Protein AF-A0A957DM88-F1 (afdb_monomer_lite)

Foldseek 3Di:
DQDPVNVVVVVVVVVVVVVVVVVPDQDFDWDWDWDWDWDWDWDDDDPDTDTDTDTDTDTDGDGDRDDDDDDPDDDDDDDDDDDDDDPDLPPPPDDDPNSVVVVVVVDWDQWDCVPNDTAGGPHPGDDDVVVPSDDDDADDDDAQDFDQAPVRDTDGQDAPGWHQHPVRDTDGDPD

pLDDT: mean 79.28, std 16.17, range [43.62, 94.56]

Radius of gyration: 39.18 Å; chains: 1; bounding box: 87×76×104 Å

Secondary structure (DSSP, 8-state):
---HHHHHHHHHHHHHHHHHHHTT--------EEEEEEEEE--EETTEE--EEEEEEEEE------PPPPPPP-PPP-----SS--S---TTT---HHHHHHHHHHS--SEE-GGGS-EESSSSS---TTTTSS-----PPPTT-EEE-TTS-EEES-TT-EEE-TTS-EEE---

Structure (mmCIF, N/CA/C/O backbone):
data_AF-A0A957DM88-F1
#
_entry.id   AF-A0A957DM88-F1
#
loop_
_atom_site.group_PDB
_atom_site.id
_atom_site.type_symbol
_atom_site.label_atom_id
_atom_site.label_alt_id
_atom_site.label_comp_id
_atom_site.label_asym_id
_atom_site.label_entity_id
_atom_site.label_seq_id
_atom_site.pdbx_PDB_ins_code
_atom_site.Cartn_x
_atom_site.Cartn_y
_atom_site.Cartn_z
_atom_site.occupancy
_atom_site.B_iso_or_equiv
_atom_site.auth_seq_id
_atom_site.auth_comp_id
_atom_site.auth_asym_id
_atom_site.auth_atom_id
_atom_site.pdbx_PDB_model_num
ATOM 1 N N . MET A 1 1 ? -34.556 19.005 71.892 1.00 51.31 1 MET A N 1
ATOM 2 C CA . MET A 1 1 ? -35.475 19.632 70.913 1.00 51.31 1 MET A CA 1
ATOM 3 C C . MET A 1 1 ? -34.792 19.683 69.551 1.00 51.31 1 MET A C 1
ATOM 5 O O . MET A 1 1 ? -34.026 20.601 69.287 1.00 51.31 1 MET A O 1
ATOM 9 N N . 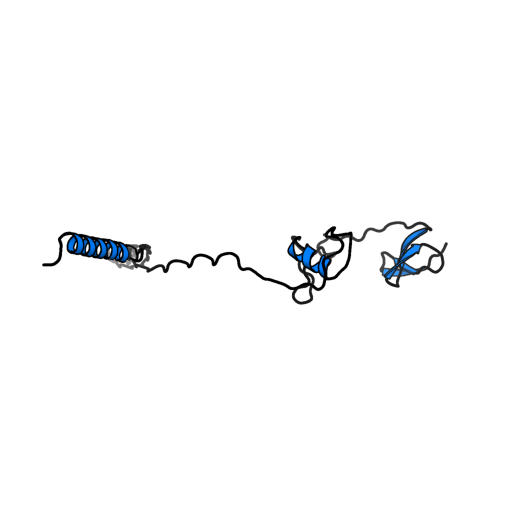PHE A 1 2 ? -34.994 18.671 68.702 1.00 56.91 2 PHE A N 1
ATOM 10 C CA . PHE A 1 2 ? -34.536 18.735 67.310 1.00 56.91 2 PHE A CA 1
ATOM 11 C C . PHE A 1 2 ? -35.398 19.765 66.570 1.00 56.91 2 PHE A C 1
ATOM 13 O O . PHE A 1 2 ? -36.622 19.674 66.599 1.00 56.91 2 PHE A O 1
ATOM 20 N N . SER A 1 3 ? -34.783 20.793 65.976 1.00 76.00 3 SER A N 1
ATOM 21 C CA . SER A 1 3 ? -35.543 21.865 65.320 1.00 76.00 3 SER A CA 1
ATOM 22 C C . SER A 1 3 ? -36.309 21.313 64.111 1.00 76.00 3 SER A C 1
ATOM 24 O O . SER A 1 3 ? -35.809 20.425 63.417 1.00 76.00 3 SER A O 1
ATOM 26 N N . LYS A 1 4 ? -37.505 21.850 63.825 1.00 76.44 4 LYS A N 1
ATOM 27 C CA . LYS A 1 4 ? -38.334 21.455 62.664 1.00 76.44 4 LYS A CA 1
ATOM 28 C C . LYS A 1 4 ? -37.543 21.419 61.345 1.00 76.44 4 LYS A C 1
ATOM 30 O O . LYS A 1 4 ? -37.801 20.567 60.505 1.00 76.44 4 LYS A O 1
ATOM 35 N N . LYS A 1 5 ? -36.531 22.286 61.193 1.00 73.19 5 LYS A N 1
ATOM 36 C CA . LYS A 1 5 ? -35.634 22.316 60.024 1.00 73.19 5 LYS A CA 1
ATOM 37 C C . LYS A 1 5 ? -34.725 21.084 59.925 1.00 73.19 5 LYS A C 1
ATOM 39 O O . LYS A 1 5 ? -34.467 20.617 58.824 1.00 73.19 5 LYS A O 1
ATOM 44 N N . ARG A 1 6 ? -34.264 20.535 61.055 1.00 79.19 6 ARG A N 1
ATOM 45 C CA . ARG A 1 6 ? -33.438 19.315 61.080 1.00 79.19 6 ARG A CA 1
ATOM 46 C C . ARG A 1 6 ? -34.252 18.069 60.733 1.00 79.19 6 ARG A C 1
ATOM 48 O O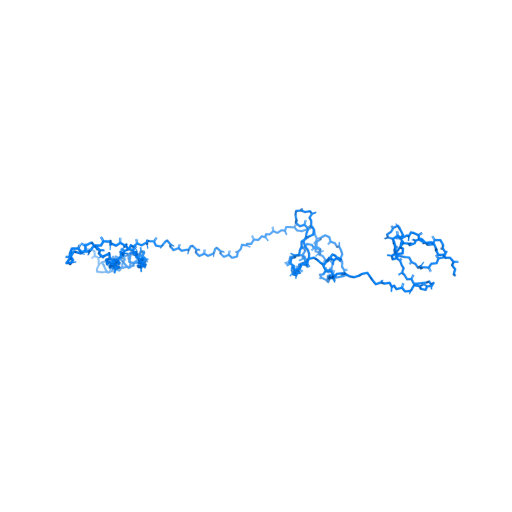 . ARG A 1 6 ? -33.750 17.219 60.015 1.00 79.19 6 ARG A O 1
ATOM 55 N N . TRP A 1 7 ? -35.511 17.994 61.168 1.00 80.00 7 TRP A N 1
ATOM 56 C CA . TRP A 1 7 ? -36.415 16.908 60.765 1.00 80.00 7 TRP A CA 1
ATOM 57 C C . TRP A 1 7 ? -36.793 16.977 59.283 1.00 80.00 7 TRP A C 1
ATOM 59 O O . TRP A 1 7 ? -36.796 15.950 58.615 1.00 80.00 7 TRP A O 1
ATOM 69 N N . ALA A 1 8 ? -37.026 18.181 58.749 1.00 82.00 8 ALA A N 1
ATOM 70 C CA . ALA A 1 8 ? -37.282 18.363 57.320 1.00 82.00 8 ALA A CA 1
ATOM 71 C C . ALA A 1 8 ? -36.089 17.923 56.448 1.00 82.00 8 ALA A C 1
ATOM 73 O O . ALA A 1 8 ? -36.287 17.264 55.434 1.00 82.00 8 ALA A O 1
ATOM 74 N N . LEU A 1 9 ? -34.854 18.226 56.867 1.00 81.06 9 LEU A N 1
ATOM 75 C CA . LEU A 1 9 ? -33.642 17.799 56.155 1.00 81.06 9 LEU A CA 1
ATOM 76 C C . LEU A 1 9 ? -33.421 16.282 56.205 1.00 81.06 9 LEU A C 1
ATOM 78 O O . LEU A 1 9 ? -33.031 15.694 55.201 1.00 81.06 9 LEU A O 1
ATOM 82 N N . VAL A 1 10 ? -33.696 15.640 57.343 1.00 84.75 10 VAL A N 1
ATOM 83 C CA . VAL A 1 10 ? -33.596 14.176 57.459 1.00 84.75 10 VAL A CA 1
ATOM 84 C C . VAL A 1 10 ? -34.658 13.492 56.596 1.00 84.75 10 VAL A C 1
ATOM 86 O O . VAL A 1 10 ? -34.333 12.557 55.874 1.00 84.75 10 VAL A O 1
ATOM 89 N N . ALA A 1 11 ? -35.898 13.987 56.596 1.00 85.88 11 ALA A N 1
ATOM 90 C CA . ALA A 1 11 ? -36.955 13.449 55.740 1.00 85.88 11 ALA A CA 1
ATOM 91 C C . ALA A 1 11 ? -36.627 13.597 54.243 1.00 85.88 11 ALA A C 1
ATOM 93 O O . ALA A 1 11 ? -36.866 12.671 53.473 1.00 85.88 11 ALA A O 1
ATOM 94 N N . LEU A 1 12 ? -36.023 14.722 53.841 1.00 84.94 12 LEU A N 1
ATOM 95 C CA . LEU A 1 12 ? -35.573 14.945 52.465 1.00 84.94 12 LEU A CA 1
ATOM 96 C C . LEU A 1 12 ? -34.466 13.956 52.059 1.00 84.94 12 LEU A C 1
ATOM 98 O O . LEU A 1 12 ? -34.535 13.376 50.980 1.00 84.94 12 LEU A O 1
ATOM 102 N N . LEU A 1 13 ? -33.472 13.734 52.926 1.00 83.62 13 LEU A N 1
ATOM 103 C CA . LEU A 1 13 ? -32.383 12.785 52.669 1.00 83.62 13 LEU A CA 1
ATOM 104 C C . LEU A 1 13 ? -32.878 11.335 52.593 1.00 83.62 13 LEU A C 1
ATOM 106 O O . LEU A 1 13 ? -32.414 10.581 51.743 1.00 83.62 13 LEU A O 1
ATOM 110 N N . VAL A 1 14 ? -33.847 10.953 53.430 1.00 86.12 14 VAL A N 1
ATOM 111 C CA . VAL A 1 14 ? -34.465 9.618 53.380 1.00 86.12 14 VAL A CA 1
ATOM 112 C C . VAL A 1 14 ? -35.283 9.435 52.098 1.00 86.12 14 VAL A C 1
ATOM 114 O O . VAL A 1 14 ? -35.200 8.380 51.473 1.00 86.12 14 VAL A O 1
ATOM 117 N N . ALA A 1 15 ? -36.016 10.462 51.659 1.00 82.75 15 ALA A N 1
ATOM 118 C CA . ALA A 1 15 ? -36.767 10.414 50.405 1.00 82.75 15 ALA A CA 1
ATOM 119 C C . ALA A 1 15 ? -35.845 10.322 49.174 1.00 82.75 15 ALA A C 1
ATOM 121 O O . ALA A 1 15 ? -36.096 9.511 48.287 1.00 82.75 15 ALA A O 1
ATOM 122 N N . LEU A 1 16 ? -34.749 11.090 49.139 1.00 78.81 16 LEU A N 1
ATOM 123 C CA . LEU A 1 16 ? -33.747 11.011 48.066 1.00 78.81 16 LEU A CA 1
ATOM 124 C C . LEU A 1 16 ? -33.020 9.661 48.046 1.00 78.81 16 LEU A C 1
ATOM 126 O O . LEU A 1 16 ? -32.784 9.112 46.972 1.00 78.81 16 LEU A O 1
ATOM 130 N N . GLY A 1 17 ? -32.717 9.101 49.220 1.00 80.19 17 GLY A N 1
ATOM 131 C CA . GLY A 1 17 ? -32.147 7.759 49.333 1.00 80.19 17 GLY A CA 1
ATOM 132 C C . GLY A 1 17 ? -33.087 6.679 48.794 1.00 80.19 17 GLY A C 1
ATOM 133 O O . GLY A 1 17 ? -32.652 5.817 48.040 1.00 80.19 17 GLY A O 1
ATOM 134 N N . ALA A 1 18 ? -34.385 6.749 49.105 1.00 74.75 18 ALA A N 1
ATOM 135 C CA . ALA A 1 18 ? -35.364 5.766 48.637 1.00 74.75 18 ALA A CA 1
ATOM 136 C C . ALA A 1 18 ? -35.543 5.767 47.106 1.00 74.75 18 ALA A C 1
ATOM 138 O O . ALA A 1 18 ? -35.706 4.704 46.511 1.00 74.75 18 ALA A O 1
ATOM 139 N N . VAL A 1 19 ? -35.465 6.936 46.458 1.00 70.06 19 VAL A N 1
ATOM 140 C CA . VAL A 1 19 ? -35.550 7.044 44.989 1.00 70.06 19 VAL A CA 1
ATOM 141 C C . VAL A 1 19 ? -34.304 6.465 44.309 1.00 70.06 19 VAL A C 1
ATOM 143 O O . VAL A 1 19 ? -34.427 5.821 43.271 1.00 70.06 19 VAL A O 1
ATOM 146 N N . ALA A 1 20 ? -33.119 6.615 44.912 1.00 65.25 20 ALA A N 1
ATOM 147 C CA . ALA A 1 20 ? -31.883 6.044 44.374 1.00 65.25 20 ALA A CA 1
ATOM 148 C C . ALA A 1 20 ? -31.878 4.502 44.383 1.00 65.25 20 ALA A C 1
ATOM 150 O O . ALA A 1 20 ? -31.330 3.896 43.468 1.00 65.25 20 ALA A O 1
ATOM 151 N N . LEU A 1 21 ? -32.525 3.860 45.367 1.00 62.38 21 LEU A N 1
ATOM 152 C CA . LEU A 1 21 ? -32.623 2.393 45.414 1.00 62.38 21 LEU A CA 1
ATOM 153 C C . LEU A 1 21 ? -33.596 1.810 44.372 1.00 62.38 21 LEU A C 1
ATOM 155 O O . LEU A 1 21 ? -33.443 0.652 43.996 1.00 62.38 21 LEU A O 1
ATOM 159 N N . ALA A 1 22 ? -34.576 2.579 43.888 1.00 59.47 22 ALA A N 1
ATOM 160 C CA . ALA A 1 22 ? -35.552 2.094 42.906 1.00 59.47 22 ALA A CA 1
ATOM 161 C C . ALA A 1 22 ? -35.009 2.051 41.461 1.00 59.47 22 ALA A C 1
ATOM 163 O O . ALA A 1 22 ? -35.569 1.351 40.621 1.00 59.47 22 ALA A O 1
ATOM 164 N N . ALA A 1 23 ? -33.918 2.767 41.167 1.00 53.94 23 ALA A N 1
ATOM 165 C CA . ALA A 1 23 ? -33.362 2.886 39.816 1.00 53.94 23 ALA A CA 1
ATOM 166 C C . ALA A 1 23 ? -32.481 1.697 39.379 1.00 53.94 23 ALA A C 1
ATOM 168 O O . ALA A 1 23 ? -32.123 1.612 38.210 1.00 53.94 23 ALA A O 1
ATOM 169 N N . CYS A 1 24 ? -32.146 0.775 40.288 1.00 57.00 24 CYS A N 1
ATOM 170 C CA . CYS A 1 24 ? -31.298 -0.392 40.011 1.00 57.00 24 CYS A CA 1
ATOM 171 C C . CYS A 1 24 ? -32.077 -1.714 40.047 1.00 57.00 24 CYS A C 1
ATOM 173 O O . CYS A 1 24 ? -31.550 -2.728 40.502 1.00 57.00 24 CYS A O 1
ATOM 175 N N . THR A 1 25 ? -33.335 -1.725 39.603 1.00 57.44 25 THR A N 1
ATOM 176 C CA . THR A 1 25 ? -34.020 -3.006 39.388 1.00 57.44 25 THR A CA 1
ATOM 177 C C . THR A 1 25 ? -33.654 -3.538 37.997 1.00 57.44 25 THR A C 1
ATOM 179 O O . THR A 1 25 ? -33.798 -2.798 37.021 1.00 57.44 25 THR A O 1
ATOM 182 N N . PRO A 1 26 ? -33.119 -4.771 37.884 1.00 58.25 26 PRO A N 1
ATOM 183 C CA . PRO A 1 26 ? -32.804 -5.362 36.589 1.00 58.25 26 PRO A CA 1
ATOM 184 C C . PRO A 1 26 ? -34.090 -5.477 35.765 1.00 58.25 26 PRO A C 1
ATOM 186 O O . PRO A 1 26 ? -35.122 -5.932 36.259 1.00 58.25 26 PRO A O 1
ATOM 189 N N . THR A 1 27 ? -34.039 -5.016 34.516 1.00 61.09 27 THR A N 1
ATOM 190 C CA . THR A 1 27 ? -35.159 -5.139 33.579 1.00 61.09 27 THR A CA 1
ATOM 191 C C . THR A 1 27 ? -35.239 -6.592 33.136 1.00 61.09 27 THR A C 1
ATOM 193 O O . THR A 1 27 ? -34.360 -7.080 32.437 1.00 61.09 27 THR A O 1
ATOM 196 N N . THR A 1 28 ? -36.265 -7.309 33.590 1.00 56.66 28 THR A N 1
ATOM 197 C CA . THR A 1 28 ? -36.495 -8.702 33.199 1.00 56.66 28 THR A CA 1
ATOM 198 C C . THR A 1 28 ? -37.249 -8.727 31.873 1.00 56.66 28 THR A C 1
ATOM 200 O O . THR A 1 28 ? -38.457 -8.488 31.839 1.00 56.66 28 THR A O 1
ATOM 203 N N . GLU A 1 29 ? -36.552 -9.000 30.772 1.00 58.97 29 GLU A N 1
ATOM 204 C CA . GLU A 1 29 ? -37.204 -9.303 29.498 1.00 58.97 29 GLU A CA 1
ATOM 205 C C . GLU A 1 29 ? -37.641 -10.772 29.482 1.00 58.97 29 GLU A C 1
ATOM 207 O O . GLU A 1 29 ? -36.898 -11.673 29.860 1.00 58.97 29 GLU A O 1
ATOM 212 N N . THR A 1 30 ? -38.891 -11.021 29.092 1.00 54.47 30 THR A N 1
ATOM 213 C CA . THR A 1 30 ? -39.449 -12.378 29.031 1.00 54.47 30 THR A CA 1
ATOM 214 C C . THR A 1 30 ? -39.407 -12.858 27.586 1.00 54.47 30 THR A C 1
ATOM 216 O O . THR A 1 30 ? -40.138 -12.355 26.736 1.00 54.47 30 THR A O 1
ATOM 219 N N . VAL A 1 31 ? -38.534 -13.822 27.293 1.00 57.72 31 VAL A N 1
ATOM 220 C CA . VAL A 1 31 ? -38.459 -14.469 25.976 1.00 57.72 31 VAL A CA 1
ATOM 221 C C . VAL A 1 31 ? -39.304 -15.741 26.021 1.00 57.72 31 VAL A C 1
ATOM 223 O O . VAL A 1 31 ? -39.099 -16.605 26.864 1.00 57.72 31 VAL A O 1
ATOM 226 N N . THR A 1 32 ? -40.296 -15.856 25.140 1.00 55.56 32 THR A N 1
ATOM 227 C CA . THR A 1 32 ? -41.137 -17.058 25.033 1.00 55.56 32 THR A CA 1
ATOM 228 C C . THR A 1 32 ? -40.489 -18.040 24.059 1.00 55.56 32 THR A C 1
ATOM 230 O O . THR A 1 32 ? -40.252 -17.697 22.904 1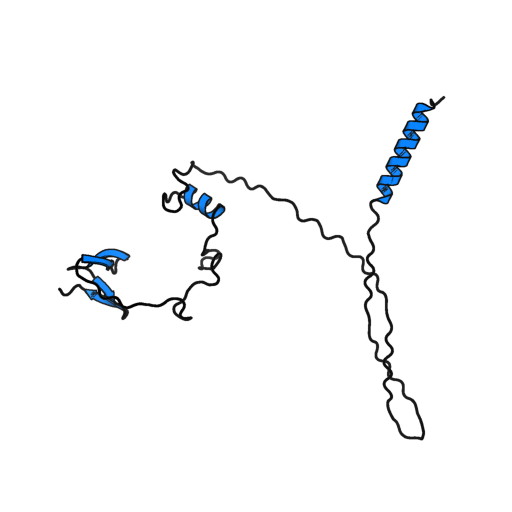.00 55.56 32 THR A O 1
ATOM 233 N N . VAL A 1 33 ? -40.170 -19.253 24.519 1.00 56.91 33 VAL A N 1
ATOM 234 C CA . VAL A 1 33 ? -39.577 -20.312 23.685 1.00 56.91 33 VAL A CA 1
ATOM 235 C C . VAL A 1 33 ? -40.629 -21.398 23.450 1.00 56.91 33 VAL A C 1
ATOM 237 O O . VAL A 1 33 ? -41.114 -22.025 24.386 1.00 56.91 33 VAL A O 1
ATOM 240 N N . GLU A 1 34 ? -41.020 -21.626 22.196 1.00 52.47 34 GLU A N 1
ATOM 241 C CA . GLU A 1 34 ? -42.004 -22.658 21.844 1.00 52.47 34 GLU A CA 1
ATOM 242 C C . GLU A 1 34 ? -41.314 -24.020 21.655 1.00 52.47 34 GLU A C 1
ATOM 244 O O . GLU A 1 34 ? -40.521 -24.198 20.731 1.00 52.47 34 GLU A O 1
ATOM 249 N N . VAL A 1 35 ? -41.612 -25.003 22.514 1.00 55.66 35 VAL A N 1
ATOM 250 C CA . VAL A 1 35 ? -41.057 -26.364 22.412 1.00 55.66 35 VAL A CA 1
ATOM 251 C C . VAL A 1 35 ? -42.130 -27.320 21.888 1.00 55.66 35 VAL A C 1
ATOM 253 O O . VAL A 1 35 ? -43.098 -27.647 22.570 1.00 55.66 35 VAL A O 1
ATOM 256 N N . THR A 1 36 ? -41.959 -27.821 20.666 1.00 51.34 36 THR A N 1
ATOM 257 C CA . THR A 1 36 ? -42.849 -28.839 20.086 1.00 51.34 36 THR A CA 1
ATOM 258 C C . THR A 1 36 ? -42.543 -30.225 20.654 1.00 51.34 36 THR A C 1
ATOM 260 O O . THR A 1 36 ? -41.499 -30.804 20.344 1.00 51.34 36 THR A O 1
ATOM 263 N N . ARG A 1 37 ? -43.465 -30.795 21.442 1.00 52.41 37 ARG A N 1
ATOM 264 C CA . ARG A 1 37 ? -43.401 -32.194 21.892 1.00 52.41 37 ARG A CA 1
ATOM 265 C C . ARG A 1 37 ? -44.348 -33.060 21.065 1.00 52.41 37 ARG A C 1
ATOM 267 O O . ARG A 1 37 ? -45.546 -32.811 20.997 1.00 52.41 37 ARG A O 1
ATOM 274 N N . ILE A 1 38 ? -43.805 -34.098 20.441 1.00 45.78 38 ILE A N 1
ATOM 275 C CA . ILE A 1 38 ? -44.570 -35.047 19.629 1.00 45.78 38 ILE A CA 1
ATOM 276 C C . ILE A 1 38 ? -45.146 -36.103 20.581 1.00 45.78 38 ILE A C 1
ATOM 278 O O . ILE A 1 38 ? -44.381 -36.835 21.208 1.00 45.78 38 ILE A O 1
ATOM 282 N N . VAL A 1 39 ? -46.471 -36.155 20.736 1.00 54.44 39 VAL A N 1
ATOM 283 C CA . VAL A 1 39 ? -47.156 -37.184 21.536 1.00 54.44 39 VAL A CA 1
ATOM 284 C C . VAL A 1 39 ? -47.882 -38.123 20.580 1.00 54.44 39 VAL A C 1
ATOM 286 O O . VAL A 1 39 ? -48.775 -37.707 19.844 1.00 54.44 39 VAL A O 1
ATOM 289 N N . THR A 1 40 ? -47.473 -39.388 20.564 1.00 43.62 40 THR A N 1
ATOM 290 C CA . THR A 1 40 ? -48.117 -40.452 19.789 1.00 43.62 40 THR A CA 1
ATOM 291 C C . THR A 1 40 ? -49.226 -41.065 20.638 1.00 43.62 40 THR A C 1
ATOM 293 O O . THR A 1 40 ? -48.947 -41.629 21.695 1.00 43.62 40 THR A O 1
ATOM 296 N N . GLU A 1 41 ? -50.478 -40.944 20.201 1.00 49.41 41 GLU A N 1
ATOM 297 C CA . GLU A 1 41 ? -51.629 -41.558 20.866 1.00 49.41 41 GLU A CA 1
ATOM 298 C C . GLU A 1 41 ? -52.217 -42.640 19.951 1.00 49.41 41 GLU A C 1
ATOM 300 O O . GLU A 1 41 ? -52.516 -42.395 18.782 1.00 49.41 41 GLU A O 1
ATOM 305 N N . THR A 1 42 ? -52.341 -43.861 20.465 1.00 44.75 42 THR A N 1
ATOM 306 C CA . THR A 1 42 ? -52.912 -45.005 19.750 1.00 44.75 42 THR A CA 1
ATOM 307 C C . THR A 1 42 ? -54.397 -45.130 20.084 1.00 44.75 42 THR A C 1
ATOM 309 O O . THR A 1 42 ? -54.769 -45.437 21.215 1.00 44.75 42 THR A O 1
ATOM 312 N N . VAL A 1 43 ? -55.259 -44.894 19.090 1.00 50.84 43 VAL A N 1
ATOM 313 C CA . VAL A 1 43 ? -56.716 -45.072 19.198 1.00 50.84 43 VAL A CA 1
ATOM 314 C C . VAL A 1 43 ? -57.126 -46.300 18.389 1.00 50.84 43 VAL A C 1
ATOM 316 O O . VAL A 1 43 ? -56.725 -46.458 17.240 1.00 50.84 43 VAL A O 1
ATOM 319 N N . VAL A 1 44 ? -57.922 -47.177 19.001 1.00 51.81 44 VAL A N 1
ATOM 320 C CA . VAL A 1 44 ? -58.431 -48.408 18.385 1.00 51.81 44 VAL A CA 1
ATOM 321 C C . VAL A 1 44 ? -59.895 -48.200 18.001 1.00 51.81 44 VAL A C 1
ATOM 323 O O . VAL A 1 44 ? -60.754 -48.155 18.880 1.00 51.81 44 VAL A O 1
ATOM 326 N N . GLU A 1 45 ? -60.187 -48.136 16.702 1.00 49.84 45 GLU A N 1
ATOM 327 C CA . GLU A 1 45 ? -61.530 -48.394 16.168 1.00 49.84 45 GLU A CA 1
ATOM 328 C C . GLU A 1 45 ? -61.496 -49.623 15.248 1.00 49.84 45 GLU A C 1
ATOM 330 O O . GLU A 1 45 ? -60.608 -49.781 14.416 1.00 49.84 45 GLU A O 1
ATOM 335 N N . GLU A 1 46 ? -62.472 -50.516 15.429 1.00 52.56 46 GLU A N 1
ATOM 336 C CA . GLU A 1 46 ? -62.817 -51.601 14.492 1.00 52.56 46 GLU A CA 1
ATOM 337 C C . GLU A 1 46 ? -61.694 -52.614 14.158 1.00 52.56 46 GLU A C 1
ATOM 339 O O . GLU A 1 46 ? -61.672 -53.202 13.081 1.00 52.56 46 GLU A O 1
ATOM 344 N N . GLY A 1 47 ? -60.763 -52.888 15.080 1.00 57.28 47 GLY A N 1
ATOM 345 C CA . GLY A 1 47 ? -59.829 -54.019 14.940 1.00 57.28 47 GLY A CA 1
ATOM 346 C C . GLY A 1 47 ? -58.757 -53.876 13.846 1.00 57.28 47 GLY A C 1
ATOM 347 O O . GLY A 1 47 ? -58.121 -54.874 13.501 1.00 57.28 47 GLY A O 1
ATOM 348 N N . GLN A 1 48 ? -58.517 -52.663 13.339 1.00 52.66 48 GLN A N 1
ATOM 349 C CA . GLN A 1 48 ? -57.371 -52.325 12.489 1.00 52.66 48 GLN A CA 1
ATOM 350 C C . GLN A 1 48 ? -56.599 -51.138 13.081 1.00 52.66 48 GLN A C 1
ATOM 352 O O . GLN A 1 48 ? -57.168 -50.089 13.364 1.00 52.66 48 GLN A O 1
ATOM 357 N N . GLU A 1 49 ? -55.290 -51.313 13.270 1.00 46.34 49 GLU A N 1
ATOM 358 C CA . GLU A 1 49 ? -54.399 -50.296 13.836 1.00 46.34 49 GLU A CA 1
ATOM 359 C C . GLU A 1 49 ? -54.169 -49.161 12.822 1.00 46.34 49 GLU A C 1
ATOM 361 O O . GLU A 1 49 ? -53.586 -49.378 11.758 1.00 46.34 49 GLU A O 1
ATOM 366 N N . VAL A 1 50 ? -54.624 -47.946 13.143 1.00 54.66 50 VAL A N 1
ATOM 367 C CA . VAL A 1 50 ? -54.327 -46.725 12.378 1.00 54.66 50 VAL A CA 1
ATOM 368 C C . VAL A 1 50 ? -53.735 -45.695 13.340 1.00 54.66 50 VAL A C 1
ATOM 370 O O . VAL A 1 50 ? -54.408 -45.233 14.258 1.00 54.66 50 VAL A O 1
ATOM 373 N N . GLU A 1 51 ? -52.460 -45.345 13.152 1.00 46.72 51 GLU A N 1
ATOM 374 C CA . GLU A 1 51 ? -51.772 -44.339 13.970 1.00 46.72 51 GLU A CA 1
ATOM 375 C C . GLU A 1 51 ? -52.271 -42.926 13.631 1.00 46.72 51 GLU A C 1
ATOM 377 O O . GLU A 1 51 ? -52.088 -42.439 12.514 1.00 46.72 51 GLU A O 1
ATOM 382 N N . VAL A 1 52 ? -52.872 -42.239 14.607 1.00 50.84 52 VAL A N 1
ATOM 383 C CA . VAL A 1 52 ? -53.274 -40.832 14.481 1.00 50.84 52 VAL A CA 1
ATOM 384 C C . VAL A 1 52 ? -52.290 -39.972 15.267 1.00 50.84 52 VAL A C 1
ATOM 386 O O . VAL A 1 52 ? -52.337 -39.885 16.491 1.00 50.84 52 VAL A O 1
ATOM 389 N N . THR A 1 53 ? -51.374 -39.309 14.564 1.00 50.72 53 THR A N 1
ATOM 390 C CA . THR A 1 53 ? -50.429 -38.373 15.182 1.00 50.72 53 THR A CA 1
ATOM 391 C C . THR A 1 53 ? -51.134 -37.047 15.485 1.00 50.72 53 THR A C 1
ATOM 393 O O . THR A 1 53 ? -51.421 -36.267 14.576 1.00 50.72 53 THR A O 1
ATOM 396 N N . ARG A 1 54 ? -51.411 -36.756 16.762 1.00 51.38 54 ARG A N 1
ATOM 397 C CA . ARG A 1 54 ? -51.911 -35.446 17.206 1.00 51.38 54 ARG A CA 1
ATOM 398 C C . ARG A 1 54 ? -50.754 -34.615 17.762 1.00 51.38 54 ARG A C 1
ATOM 400 O O . ARG A 1 54 ? -50.229 -34.895 18.832 1.00 51.38 54 ARG A O 1
ATOM 407 N N . VAL A 1 55 ? -50.377 -33.557 17.050 1.00 52.34 55 VAL A N 1
ATOM 408 C CA . VAL A 1 55 ? -49.352 -32.605 17.506 1.00 52.34 55 VAL A CA 1
ATOM 409 C C . VAL A 1 55 ? -49.964 -31.701 18.583 1.00 52.34 55 VAL A C 1
ATOM 411 O O . VAL A 1 55 ? -50.880 -30.932 18.296 1.00 52.34 55 VAL A O 1
ATOM 414 N N . VAL A 1 56 ? -49.499 -31.818 19.830 1.00 57.41 56 VAL A N 1
ATOM 415 C CA . VAL A 1 56 ? -49.879 -30.928 20.940 1.00 57.41 56 VAL A CA 1
ATOM 416 C C . VAL A 1 56 ? -48.704 -29.996 21.214 1.00 57.41 56 VAL A C 1
ATOM 418 O O . VAL A 1 56 ? -47.652 -30.432 21.672 1.00 57.41 56 VAL A O 1
ATOM 421 N N . THR A 1 57 ? -48.873 -28.713 20.909 1.00 51.44 57 THR A N 1
ATOM 422 C CA . THR A 1 57 ? -47.871 -27.679 21.189 1.00 51.44 57 THR A CA 1
ATOM 423 C C . THR A 1 57 ? -48.029 -27.208 22.636 1.00 51.44 57 THR A C 1
ATOM 425 O O . THR A 1 57 ? -49.085 -26.692 22.999 1.00 51.44 57 THR A O 1
ATOM 428 N N . GLU A 1 58 ? -47.003 -27.404 23.466 1.00 60.19 58 GLU A N 1
ATOM 429 C CA . GLU A 1 58 ? -46.946 -26.932 24.855 1.00 60.19 58 GLU A CA 1
ATOM 430 C C . GLU A 1 58 ? -45.983 -25.738 24.925 1.00 60.19 58 GLU A C 1
ATOM 432 O O . GLU A 1 58 ? -44.793 -25.859 24.641 1.00 60.19 58 GLU A O 1
ATOM 437 N N . THR A 1 59 ? -46.503 -24.557 25.251 1.00 54.03 59 THR A N 1
ATOM 438 C CA . THR A 1 59 ? -45.703 -23.331 25.345 1.00 54.03 59 THR A CA 1
ATOM 439 C C . THR A 1 59 ? -45.053 -23.257 26.729 1.00 54.03 59 THR A C 1
ATOM 441 O O . THR A 1 59 ? -45.719 -22.926 27.711 1.00 54.03 59 THR A O 1
ATOM 444 N N . VAL A 1 60 ? -43.759 -23.578 26.828 1.00 61.75 60 VAL A N 1
ATOM 445 C CA . VAL A 1 60 ? -42.973 -23.453 28.067 1.00 61.75 60 VAL A CA 1
ATOM 446 C C . VAL A 1 60 ? -42.336 -22.065 28.104 1.00 61.75 60 VAL A C 1
ATOM 448 O O . VAL A 1 60 ? -41.478 -21.739 27.293 1.00 61.75 60 VAL A O 1
ATOM 451 N N . VAL A 1 61 ? -42.766 -21.218 29.039 1.00 55.69 61 VAL A N 1
ATOM 452 C CA . VAL A 1 61 ? -42.201 -19.871 29.206 1.00 55.69 61 VAL A CA 1
ATOM 453 C C . VAL A 1 61 ? -40.963 -19.966 30.099 1.00 55.69 61 VAL A C 1
ATOM 455 O O . VAL A 1 61 ? -41.088 -20.040 31.320 1.00 55.69 61 VAL A O 1
ATOM 458 N N . GLU A 1 62 ? -39.774 -19.998 29.498 1.00 62.97 62 GLU A N 1
ATOM 459 C CA . GLU A 1 62 ? -38.498 -19.930 30.216 1.00 62.97 62 GLU A CA 1
ATOM 460 C C . GLU A 1 62 ? -38.039 -18.471 30.329 1.00 62.97 62 GLU A C 1
ATOM 462 O O . GLU A 1 62 ? -37.837 -17.777 29.337 1.00 62.97 62 GLU A O 1
ATOM 467 N N . THR A 1 63 ? -37.903 -17.976 31.556 1.00 60.50 63 THR A N 1
ATOM 468 C CA . THR A 1 63 ? -37.435 -16.613 31.822 1.00 60.50 63 THR A CA 1
ATOM 469 C C . THR A 1 63 ? -35.910 -16.577 31.774 1.00 60.50 63 THR A C 1
ATOM 471 O O . THR A 1 63 ? -35.260 -16.994 32.733 1.00 60.50 63 THR A O 1
ATOM 474 N N . VAL A 1 64 ? -35.341 -16.088 30.672 1.00 63.47 64 VAL A N 1
ATOM 475 C CA . VAL A 1 64 ? -33.894 -15.871 30.530 1.00 63.47 64 VAL A CA 1
ATOM 476 C C . VAL A 1 64 ? -33.547 -14.464 31.019 1.00 63.47 64 VAL A C 1
ATOM 478 O O . VAL A 1 64 ? -34.061 -13.478 30.499 1.00 63.47 64 VAL A O 1
ATOM 481 N N . GLU A 1 65 ? -32.688 -14.365 32.032 1.00 64.44 65 GLU A N 1
ATOM 482 C CA . GLU A 1 65 ? -32.145 -13.093 32.517 1.00 64.44 65 GLU A CA 1
ATOM 483 C C . GLU A 1 65 ? -31.050 -12.623 31.548 1.00 64.44 65 GLU A C 1
ATOM 485 O O . GLU A 1 65 ? -29.976 -13.220 31.477 1.00 64.44 65 GLU A O 1
ATOM 490 N N . VAL A 1 66 ? -31.344 -11.596 30.746 1.00 67.88 66 VAL A N 1
ATOM 491 C CA . VAL A 1 66 ? -30.380 -11.011 29.804 1.00 67.88 66 VAL A CA 1
ATOM 492 C C . VAL A 1 66 ? -29.536 -9.983 30.557 1.00 67.88 66 VAL A C 1
ATOM 494 O O . VAL A 1 66 ? -30.056 -8.975 31.037 1.00 67.88 66 VAL A O 1
ATOM 497 N N . GLU A 1 67 ? -28.236 -10.247 30.694 1.00 75.56 67 GLU A N 1
ATOM 498 C CA . GLU A 1 67 ? -27.291 -9.294 31.279 1.00 75.56 67 GLU A CA 1
ATOM 499 C C . GLU A 1 67 ? -27.157 -8.075 30.345 1.00 75.56 67 GLU A C 1
ATOM 501 O O . GLU A 1 67 ? -27.009 -8.262 29.133 1.00 75.56 67 GLU A O 1
ATOM 506 N N . PRO A 1 68 ? -27.240 -6.829 30.853 1.00 72.50 68 PRO A N 1
ATOM 507 C CA . PRO A 1 68 ? -27.112 -5.649 30.009 1.00 72.50 68 PRO A CA 1
ATOM 508 C C . PRO A 1 68 ? -25.735 -5.624 29.341 1.00 72.50 68 PRO A C 1
ATOM 510 O O . PRO A 1 68 ? -24.704 -5.673 30.014 1.00 72.50 68 PRO A O 1
ATOM 513 N N . GLU A 1 69 ? -25.721 -5.529 28.011 1.00 76.56 69 GLU A N 1
ATOM 514 C CA . GLU A 1 69 ? -24.492 -5.386 27.236 1.00 76.56 69 GLU A CA 1
ATOM 515 C C . GLU A 1 69 ? -23.770 -4.100 27.663 1.00 76.56 69 GLU A C 1
ATOM 517 O O . GLU A 1 69 ? -24.348 -3.010 27.661 1.00 76.56 69 GLU A O 1
ATOM 522 N N . ALA A 1 70 ? -22.516 -4.237 28.105 1.00 79.06 70 ALA A N 1
ATOM 523 C CA . ALA A 1 70 ? -21.723 -3.107 28.567 1.00 79.06 70 ALA A CA 1
ATOM 524 C C . ALA A 1 70 ? -21.548 -2.091 27.430 1.00 79.06 70 ALA A C 1
ATOM 526 O O . ALA A 1 70 ? -21.104 -2.446 26.338 1.00 79.06 70 ALA A O 1
ATOM 527 N N . GLU A 1 71 ? -21.865 -0.823 27.702 1.00 77.12 71 GLU A N 1
ATOM 528 C CA . GLU A 1 71 ? -21.657 0.270 26.751 1.00 77.12 71 GLU A CA 1
ATOM 529 C C . GLU A 1 71 ? -20.203 0.269 26.245 1.00 77.12 71 GLU A C 1
ATOM 531 O O . GLU A 1 71 ? -19.272 0.097 27.046 1.00 77.12 71 GLU A O 1
ATOM 536 N N . PRO A 1 72 ? -19.973 0.465 24.931 1.00 78.38 72 PRO A N 1
ATOM 537 C CA . PRO A 1 72 ? -18.625 0.484 24.396 1.00 78.38 72 PRO A CA 1
ATOM 538 C C . PRO A 1 72 ? -17.829 1.591 25.085 1.00 78.38 72 PRO A C 1
ATOM 540 O O . PRO A 1 72 ? -18.236 2.754 25.110 1.00 78.38 72 PRO A O 1
ATOM 543 N N . ALA A 1 73 ? -16.679 1.219 25.654 1.00 80.56 73 ALA A N 1
ATOM 544 C CA . ALA A 1 73 ? -15.750 2.182 26.223 1.00 80.56 73 ALA A CA 1
ATOM 545 C C . ALA A 1 73 ? -15.454 3.257 25.165 1.00 80.56 73 ALA A C 1
ATOM 547 O O . ALA A 1 73 ? -15.143 2.924 24.020 1.00 80.56 73 ALA A O 1
ATOM 548 N N . GLY A 1 74 ? -15.587 4.530 25.546 1.00 82.94 74 GLY A N 1
ATOM 549 C CA . GLY A 1 74 ? -15.358 5.663 24.651 1.00 82.94 74 GLY A CA 1
ATOM 550 C C . GLY A 1 74 ? -13.960 5.671 24.005 1.00 82.94 74 GLY A C 1
ATOM 551 O O . GLY A 1 74 ? -13.120 4.812 24.298 1.00 82.94 74 GLY A O 1
ATOM 552 N N . PRO A 1 75 ? -13.685 6.644 23.117 1.00 86.56 75 PRO A N 1
ATOM 553 C CA . PRO A 1 75 ? -12.420 6.714 22.390 1.00 86.56 75 PRO A CA 1
ATOM 554 C C . PRO A 1 75 ? -11.216 6.707 23.342 1.00 86.56 75 PRO A C 1
ATOM 556 O O . PRO A 1 75 ? -11.233 7.339 24.398 1.00 86.56 75 PRO A O 1
ATOM 559 N N . LYS A 1 76 ? -10.175 5.958 22.964 1.00 89.50 76 LYS A N 1
ATOM 560 C CA . LYS A 1 76 ? -8.919 5.842 23.715 1.00 89.50 76 LYS A CA 1
ATOM 561 C C . LYS A 1 76 ? -7.865 6.751 23.092 1.00 89.50 76 LYS A C 1
ATOM 563 O O . LYS A 1 76 ? -7.670 6.703 21.881 1.00 89.50 76 LYS A O 1
ATOM 568 N N . ASP A 1 77 ? -7.138 7.487 23.927 1.00 92.44 77 ASP A N 1
ATOM 569 C CA . ASP A 1 77 ? -6.021 8.318 23.479 1.00 92.44 77 ASP A CA 1
ATOM 570 C C . ASP A 1 77 ? -4.710 7.516 23.460 1.00 92.44 77 ASP A C 1
ATOM 572 O O . ASP A 1 77 ? -4.339 6.877 24.449 1.00 92.44 77 ASP A O 1
ATOM 576 N N . LEU A 1 78 ? -3.980 7.583 22.342 1.00 92.44 78 LEU A N 1
ATOM 577 C CA . LEU A 1 78 ? -2.619 7.064 22.195 1.00 92.44 78 LEU A CA 1
ATOM 578 C C . LEU A 1 78 ? -1.677 8.224 21.856 1.00 92.44 78 LEU A C 1
ATOM 580 O O . LEU A 1 78 ? -1.812 8.854 20.811 1.00 92.44 78 LEU A O 1
ATOM 584 N N . ILE A 1 79 ? -0.698 8.484 22.725 1.00 93.75 79 ILE A N 1
ATOM 585 C CA . ILE A 1 79 ? 0.327 9.511 22.503 1.00 93.75 79 ILE A CA 1
ATOM 586 C C . ILE A 1 79 ? 1.608 8.826 22.024 1.00 93.75 79 ILE A C 1
ATOM 588 O O . ILE A 1 79 ? 2.212 8.049 22.764 1.00 93.75 79 ILE A O 1
ATOM 592 N N . VAL A 1 80 ? 2.038 9.139 20.801 1.00 92.25 80 VAL A N 1
ATOM 593 C CA . VAL A 1 80 ? 3.277 8.620 20.203 1.00 92.25 80 VAL A CA 1
ATOM 594 C C . VAL A 1 80 ? 4.269 9.766 20.017 1.00 92.25 80 VAL A C 1
ATOM 596 O O . VAL A 1 80 ? 3.989 10.731 19.311 1.00 92.25 80 VAL A O 1
ATOM 599 N N . CYS A 1 81 ? 5.440 9.673 20.650 1.00 94.00 81 CYS A N 1
ATOM 600 C CA . CYS A 1 81 ? 6.500 10.67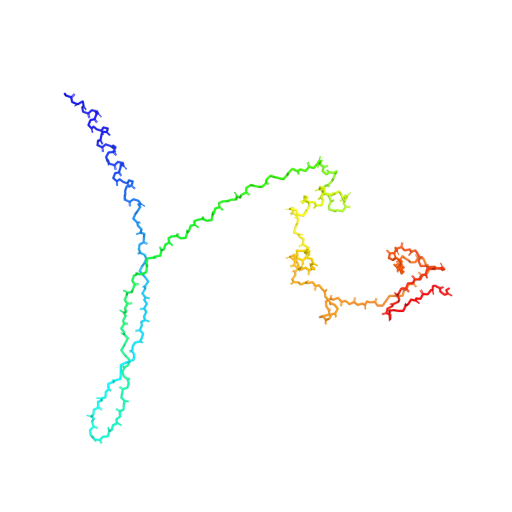0 20.496 1.00 94.00 81 CYS A CA 1
ATOM 601 C C . CYS A 1 81 ? 7.218 10.501 19.149 1.00 94.00 81 CYS A C 1
ATOM 603 O O . CYS A 1 81 ? 7.653 9.400 18.814 1.00 94.00 81 CYS A O 1
ATOM 605 N N . MET A 1 82 ? 7.407 11.600 18.416 1.00 93.06 82 MET A N 1
ATOM 606 C CA . MET A 1 82 ? 8.135 11.630 17.142 1.00 93.06 82 MET A CA 1
ATOM 607 C C . MET A 1 82 ? 9.404 12.482 17.261 1.00 93.06 82 MET A C 1
ATOM 609 O O . MET A 1 82 ? 9.472 13.383 18.092 1.00 93.06 82 MET A O 1
ATOM 613 N N . ALA A 1 83 ? 10.424 12.189 16.448 1.00 92.06 83 ALA A N 1
ATOM 614 C CA . ALA A 1 83 ? 11.739 12.827 16.571 1.00 92.06 83 ALA A CA 1
ATOM 615 C C . ALA A 1 83 ? 11.758 14.308 16.143 1.00 92.06 83 ALA A C 1
ATOM 617 O O . ALA A 1 83 ? 12.483 15.106 16.731 1.00 92.06 83 ALA A O 1
ATOM 618 N N . GLN A 1 84 ? 10.981 14.665 15.120 1.00 93.00 84 GLN A N 1
ATOM 619 C CA . GLN A 1 84 ? 10.884 16.015 14.562 1.00 93.00 84 GLN A CA 1
ATOM 620 C C . GLN A 1 84 ? 9.526 16.203 13.878 1.00 93.00 84 GLN A C 1
ATOM 622 O O . GLN A 1 84 ? 8.829 15.221 13.632 1.00 93.00 84 GLN A O 1
ATOM 627 N N . GLU A 1 85 ? 9.170 17.441 13.546 1.00 92.44 85 GLU A N 1
ATOM 628 C CA . GLU A 1 85 ? 8.034 17.742 12.669 1.00 92.44 85 GLU A CA 1
ATOM 629 C C . GLU A 1 85 ? 8.384 17.374 11.212 1.00 92.44 85 GLU A C 1
ATOM 631 O O . GLU A 1 85 ? 9.538 17.554 10.797 1.00 92.44 85 GLU A O 1
ATOM 636 N N . PRO A 1 86 ? 7.446 16.819 10.421 1.00 94.00 86 PRO A N 1
ATOM 637 C CA . PRO A 1 86 ? 7.689 16.601 9.002 1.00 94.00 86 PRO A CA 1
ATOM 638 C C . PRO A 1 86 ? 7.734 17.939 8.251 1.00 94.00 86 PRO A C 1
ATOM 640 O O . PRO A 1 86 ? 6.959 18.846 8.527 1.00 94.00 86 PRO A O 1
ATOM 643 N N . GLU A 1 87 ? 8.597 18.045 7.241 1.00 93.50 87 GLU A N 1
ATOM 644 C CA . GLU A 1 87 ? 8.692 19.247 6.394 1.00 93.50 87 GLU A CA 1
ATOM 645 C C . GLU A 1 87 ? 7.407 19.506 5.590 1.00 93.50 87 GLU A C 1
ATOM 647 O O . GLU A 1 87 ? 7.083 20.644 5.254 1.00 93.50 87 GLU A O 1
ATOM 652 N N . THR A 1 88 ? 6.676 18.438 5.260 1.00 94.25 88 THR A N 1
ATOM 653 C CA . THR A 1 88 ? 5.415 18.485 4.525 1.00 94.25 88 THR A CA 1
ATOM 654 C C . THR A 1 88 ? 4.566 17.252 4.825 1.00 94.25 88 THR A C 1
ATOM 656 O O . THR A 1 88 ? 5.093 16.159 5.036 1.00 94.25 88 THR A O 1
ATOM 659 N N . LEU A 1 89 ? 3.243 17.431 4.814 1.00 93.12 89 LEU A N 1
ATOM 660 C CA . LEU A 1 89 ? 2.250 16.349 4.813 1.00 93.12 89 LEU A CA 1
ATOM 661 C C . LEU A 1 89 ? 1.681 16.084 3.412 1.00 93.12 89 LEU A C 1
ATOM 663 O O . LEU A 1 89 ? 0.763 15.285 3.250 1.00 93.12 89 LEU A O 1
ATOM 667 N N . TYR A 1 90 ? 2.204 16.747 2.377 1.00 93.94 90 TYR A N 1
ATOM 668 C CA . TYR A 1 90 ? 1.885 16.363 1.009 1.00 93.94 90 TYR A CA 1
ATOM 669 C C . TYR A 1 90 ? 2.427 14.950 0.763 1.00 93.94 90 TYR A C 1
ATOM 671 O O . TYR A 1 90 ? 3.634 14.733 0.862 1.00 93.94 90 TYR A O 1
ATOM 679 N N . VAL A 1 91 ? 1.540 14.001 0.447 1.00 90.44 91 VAL A N 1
ATOM 680 C CA . VAL A 1 91 ? 1.844 12.556 0.347 1.00 90.44 91 VAL A CA 1
ATOM 681 C C . VAL A 1 91 ? 3.000 12.260 -0.618 1.00 90.44 91 VAL A C 1
ATOM 683 O O . VAL A 1 91 ? 3.774 11.338 -0.392 1.00 90.44 91 VAL A O 1
ATOM 686 N N . TYR A 1 92 ? 3.173 13.093 -1.647 1.00 89.88 92 TYR A N 1
ATOM 687 C CA . TYR A 1 92 ? 4.244 12.970 -2.642 1.00 89.88 92 TYR A CA 1
ATOM 688 C C . TYR A 1 92 ? 5.378 13.992 -2.458 1.00 89.88 92 TYR A C 1
ATOM 690 O O . TYR A 1 92 ? 6.220 14.152 -3.338 1.00 89.88 92 TYR A O 1
ATOM 698 N N . GLY A 1 93 ? 5.376 14.740 -1.352 1.00 87.06 93 GLY A N 1
ATOM 699 C CA . GLY A 1 93 ? 6.295 15.852 -1.104 1.00 87.06 93 GLY A CA 1
ATOM 700 C C . GLY A 1 93 ? 7.520 15.504 -0.265 1.00 87.06 93 GLY A C 1
ATOM 701 O O . GLY A 1 93 ? 8.500 16.240 -0.311 1.00 87.06 93 GLY A O 1
ATOM 702 N N . GLY A 1 94 ? 7.486 14.411 0.501 1.00 85.44 94 GLY A N 1
ATOM 703 C CA . GLY A 1 94 ? 8.600 14.013 1.358 1.00 85.44 94 GLY A CA 1
ATOM 704 C C . GLY A 1 94 ? 8.518 12.555 1.796 1.00 85.44 94 GLY A C 1
ATOM 705 O O . GLY A 1 94 ? 7.436 11.992 1.921 1.00 85.44 94 GLY A O 1
ATOM 706 N N . SER A 1 95 ? 9.679 11.949 2.050 1.00 87.44 95 SER A N 1
ATOM 707 C CA . SER A 1 95 ? 9.823 10.524 2.388 1.00 87.44 95 SER A CA 1
ATOM 708 C C . SER A 1 95 ? 10.437 10.291 3.774 1.00 87.44 95 SER A C 1
ATOM 710 O O . SER A 1 95 ? 11.024 9.241 4.037 1.00 87.44 95 SER A O 1
ATOM 712 N N . THR A 1 96 ? 10.354 11.279 4.674 1.00 93.88 96 THR A N 1
ATOM 713 C CA . THR A 1 96 ? 10.851 11.116 6.048 1.00 93.88 96 THR A CA 1
ATOM 714 C C . THR A 1 96 ? 10.002 10.093 6.808 1.00 93.88 96 THR A C 1
ATOM 716 O O . THR A 1 96 ? 8.794 9.986 6.591 1.00 93.88 96 THR A O 1
ATOM 719 N N . LEU A 1 97 ? 10.616 9.357 7.743 1.00 92.06 97 LEU A N 1
ATOM 720 C CA . LEU A 1 97 ? 9.905 8.356 8.554 1.00 92.06 97 LEU A CA 1
ATOM 721 C C . LEU A 1 97 ? 8.728 8.965 9.330 1.00 92.06 97 LEU A C 1
ATOM 723 O O . LEU A 1 97 ? 7.688 8.331 9.471 1.00 92.06 97 LEU A O 1
ATOM 727 N N . VAL A 1 98 ? 8.882 10.208 9.799 1.00 94.56 98 VAL A N 1
ATOM 728 C CA . VAL A 1 98 ? 7.826 10.945 10.503 1.00 94.56 98 VAL A CA 1
ATOM 729 C C . VAL A 1 98 ? 6.647 11.233 9.570 1.00 94.56 98 VAL A C 1
ATOM 731 O O . VAL A 1 98 ? 5.510 10.941 9.930 1.00 94.56 98 VAL A O 1
ATOM 734 N N . ALA A 1 99 ? 6.904 11.763 8.370 1.00 94.25 99 ALA A N 1
ATOM 735 C CA . ALA A 1 99 ? 5.848 12.044 7.397 1.00 94.25 99 ALA A CA 1
ATOM 736 C C . ALA A 1 99 ? 5.108 10.762 6.993 1.00 94.25 99 ALA A C 1
ATOM 738 O O . ALA A 1 99 ? 3.882 10.752 6.960 1.00 94.25 99 ALA A O 1
ATOM 739 N N . SER A 1 100 ? 5.846 9.670 6.761 1.00 91.00 100 SER A N 1
ATOM 740 C CA . SER A 1 100 ? 5.264 8.361 6.444 1.00 91.00 100 SER A CA 1
ATOM 741 C C . SER A 1 100 ? 4.342 7.858 7.561 1.00 91.00 100 SER A C 1
ATOM 743 O O . SER A 1 100 ? 3.191 7.523 7.296 1.00 91.00 100 SER A O 1
ATOM 745 N N . ALA A 1 101 ? 4.790 7.898 8.821 1.00 91.62 101 ALA A N 1
ATOM 746 C CA . ALA A 1 101 ? 3.983 7.455 9.959 1.00 91.62 101 ALA A CA 1
ATOM 747 C C . ALA A 1 101 ? 2.712 8.301 10.164 1.00 91.62 101 ALA A C 1
ATOM 749 O O . ALA A 1 101 ? 1.649 7.747 10.437 1.00 91.62 101 ALA A O 1
ATOM 750 N N . ILE A 1 102 ? 2.798 9.629 10.010 1.00 93.19 102 ILE A N 1
ATOM 751 C CA . ILE A 1 102 ? 1.626 10.514 10.116 1.00 93.19 102 ILE A CA 1
ATOM 752 C C . ILE A 1 102 ? 0.660 10.271 8.954 1.00 93.19 102 ILE A C 1
ATOM 754 O O . ILE A 1 102 ? -0.539 10.130 9.181 1.00 93.19 102 ILE A O 1
ATOM 758 N N . ASN A 1 103 ? 1.164 10.176 7.721 1.00 92.81 103 ASN A N 1
ATOM 759 C CA . ASN A 1 103 ? 0.325 9.904 6.556 1.00 92.81 103 ASN A CA 1
ATOM 760 C C . ASN A 1 103 ? -0.381 8.550 6.678 1.00 92.81 103 ASN A C 1
ATOM 762 O O . ASN A 1 103 ? -1.564 8.477 6.377 1.00 92.81 103 ASN A O 1
ATOM 766 N N . HIS A 1 104 ? 0.288 7.523 7.203 1.00 90.50 104 HIS A N 1
ATOM 767 C CA . HIS A 1 104 ? -0.315 6.211 7.459 1.00 90.50 104 HIS A CA 1
ATOM 768 C C . HIS A 1 104 ? -1.413 6.245 8.541 1.00 90.50 104 HIS A C 1
ATOM 770 O O . HIS A 1 104 ? -2.279 5.379 8.564 1.00 90.50 104 HIS A O 1
ATOM 776 N N . ALA A 1 105 ? -1.385 7.227 9.451 1.00 90.38 105 ALA A N 1
ATOM 777 C CA . ALA A 1 105 ? -2.419 7.412 10.471 1.00 90.38 105 ALA A CA 1
ATOM 778 C C . ALA A 1 105 ? -3.615 8.251 9.979 1.00 90.38 105 ALA A C 1
ATOM 780 O O . ALA A 1 105 ? -4.710 8.132 10.526 1.00 90.38 105 ALA A O 1
ATOM 781 N N . ILE A 1 106 ? -3.405 9.124 8.988 1.00 92.06 106 ILE A N 1
ATOM 782 C CA . ILE A 1 106 ? -4.432 10.033 8.451 1.00 92.06 106 ILE A CA 1
ATOM 783 C C . ILE A 1 106 ? -5.129 9.434 7.227 1.00 92.06 106 ILE A C 1
ATOM 785 O O . ILE A 1 106 ? -6.337 9.605 7.060 1.00 92.06 106 ILE A O 1
ATOM 789 N N . PHE A 1 107 ? -4.374 8.764 6.359 1.00 90.94 107 PHE A N 1
ATOM 790 C CA . PHE A 1 107 ? -4.857 8.214 5.102 1.00 90.94 107 PHE A CA 1
ATOM 791 C C . PHE A 1 107 ? -4.962 6.696 5.188 1.00 90.94 107 PHE A C 1
ATOM 793 O O . PHE A 1 107 ? -4.079 6.024 5.715 1.00 90.94 107 PHE A O 1
ATOM 800 N N . THR A 1 108 ? -6.044 6.159 4.632 1.00 89.56 108 THR A N 1
ATOM 801 C CA . THR A 1 108 ? -6.206 4.719 4.440 1.00 89.56 108 THR A CA 1
ATOM 802 C C . THR A 1 108 ? -5.159 4.210 3.457 1.00 89.56 108 THR A C 1
ATOM 804 O O . THR A 1 108 ? -4.925 4.837 2.423 1.00 89.56 108 THR A O 1
ATOM 807 N N . ASN A 1 109 ? -4.546 3.070 3.768 1.00 89.31 109 ASN A N 1
ATOM 808 C CA . ASN A 1 109 ? -3.644 2.400 2.844 1.00 89.31 109 ASN A CA 1
ATOM 809 C C . ASN A 1 109 ? -4.434 1.438 1.962 1.00 89.31 109 ASN A C 1
ATOM 811 O O . ASN A 1 109 ? -5.326 0.732 2.423 1.00 89.31 109 ASN A O 1
ATOM 815 N N . ASP A 1 110 ? -4.057 1.360 0.694 1.00 91.69 110 ASP A N 1
ATOM 816 C CA . ASP A 1 110 ? -4.640 0.396 -0.237 1.00 91.69 110 ASP A CA 1
ATOM 817 C C . ASP A 1 110 ? -4.171 -1.037 0.069 1.00 91.69 110 ASP A C 1
ATOM 819 O O . ASP A 1 110 ? -4.929 -2.006 -0.039 1.00 91.69 110 ASP A O 1
ATOM 823 N N . LEU A 1 111 ? -2.916 -1.161 0.510 1.00 92.81 111 LEU A N 1
ATOM 824 C CA . LEU A 1 111 ? -2.247 -2.414 0.831 1.00 92.81 111 LEU A CA 1
ATOM 825 C C . LEU A 1 111 ? -1.585 -2.331 2.205 1.00 92.81 111 LEU A C 1
ATOM 827 O O . LEU A 1 111 ? -0.986 -1.315 2.559 1.00 92.81 111 LEU A O 1
ATOM 831 N N . THR A 1 112 ? -1.602 -3.446 2.927 1.00 91.50 112 THR A N 1
ATOM 832 C CA . THR A 1 112 ? -0.841 -3.635 4.163 1.00 91.50 112 THR A CA 1
ATOM 833 C C . THR A 1 112 ? 0.168 -4.768 4.008 1.00 91.50 112 THR A C 1
ATOM 835 O O . THR A 1 112 ? 0.041 -5.623 3.128 1.00 91.50 112 THR A O 1
ATOM 838 N N . THR A 1 113 ? 1.209 -4.728 4.840 1.00 89.94 113 THR A N 1
ATOM 839 C CA . THR A 1 113 ? 2.246 -5.765 4.932 1.00 89.94 113 THR A CA 1
ATOM 840 C C . THR A 1 113 ? 2.208 -6.516 6.260 1.00 89.94 113 THR A C 1
ATOM 842 O O . THR A 1 113 ? 3.194 -7.143 6.672 1.00 89.94 113 THR A O 1
ATOM 845 N N . LEU A 1 114 ? 1.074 -6.440 6.967 1.00 88.31 114 LEU A N 1
ATOM 846 C CA . LEU A 1 114 ? 0.874 -7.141 8.228 1.00 88.31 114 LEU A CA 1
ATOM 847 C C . LEU A 1 114 ? 1.170 -8.635 8.029 1.00 88.31 114 LEU A C 1
ATOM 849 O O . LEU A 1 114 ? 0.791 -9.242 7.035 1.00 88.31 114 LEU A O 1
ATOM 853 N N . SER A 1 115 ? 1.909 -9.248 8.950 1.00 89.06 115 SER A N 1
ATOM 854 C CA . SER A 1 115 ? 2.331 -10.653 8.810 1.00 89.06 115 SER A CA 1
ATOM 855 C C . SER A 1 115 ? 3.213 -10.956 7.583 1.00 89.06 115 SER A C 1
ATOM 857 O O . SER A 1 115 ? 3.289 -12.112 7.173 1.00 89.06 115 SER A O 1
ATOM 859 N N . TYR A 1 116 ? 3.937 -9.963 7.049 1.00 90.94 116 TYR A N 1
ATOM 860 C CA . TYR A 1 116 ? 4.964 -10.121 6.002 1.00 90.94 116 TYR A CA 1
ATOM 861 C C . TYR A 1 116 ? 4.446 -10.562 4.622 1.00 90.94 116 TYR A C 1
ATOM 863 O O . TYR A 1 116 ? 5.225 -11.032 3.793 1.00 90.94 116 TYR A O 1
ATOM 871 N N . GLY A 1 117 ? 3.151 -10.408 4.358 1.00 90.81 117 GLY A N 1
ATOM 872 C CA . GLY A 1 117 ? 2.555 -10.606 3.034 1.00 90.81 117 GLY A CA 1
ATOM 873 C C . GLY A 1 117 ? 1.828 -9.348 2.586 1.00 90.81 117 GLY A C 1
ATOM 874 O O . GLY A 1 117 ? 1.541 -8.503 3.417 1.00 90.81 117 GLY A O 1
ATOM 875 N N . TYR A 1 118 ? 1.519 -9.219 1.297 1.00 91.88 118 TYR A N 1
ATOM 876 C CA . TYR A 1 118 ? 0.643 -8.147 0.823 1.00 91.88 118 TYR A CA 1
ATOM 877 C C . TYR A 1 118 ? -0.815 -8.542 1.036 1.00 91.88 118 TYR A C 1
ATOM 879 O O . TYR A 1 118 ? -1.249 -9.584 0.538 1.00 91.88 118 TYR A O 1
ATOM 887 N N . GLN A 1 119 ? -1.575 -7.714 1.748 1.00 93.06 119 GLN A N 1
ATOM 888 C CA . GLN A 1 119 ? -3.022 -7.870 1.880 1.00 93.06 119 GLN A CA 1
ATOM 889 C C . GLN A 1 119 ? -3.741 -6.596 1.458 1.00 93.06 119 GLN A C 1
ATOM 891 O O . GLN A 1 119 ? -3.246 -5.491 1.669 1.00 93.06 119 GLN A O 1
ATOM 896 N N . ALA A 1 120 ? -4.920 -6.770 0.868 1.00 93.81 120 ALA A N 1
ATOM 897 C CA . ALA A 1 120 ? -5.806 -5.668 0.546 1.00 93.81 120 ALA A CA 1
ATOM 898 C C . ALA A 1 120 ? -6.408 -5.098 1.841 1.00 93.81 120 ALA A C 1
ATOM 900 O O . ALA A 1 120 ? -6.966 -5.850 2.641 1.00 93.81 120 ALA A O 1
ATOM 901 N N . GLU A 1 121 ? -6.252 -3.792 2.054 1.00 91.94 121 GLU A N 1
ATOM 902 C CA . GLU A 1 121 ? -6.868 -3.068 3.174 1.00 91.94 121 GLU A CA 1
ATOM 903 C C . GLU A 1 121 ? -7.917 -2.087 2.634 1.00 91.94 121 GLU A C 1
ATOM 905 O O . GLU A 1 121 ? -9.106 -2.246 2.901 1.00 91.94 121 GLU A O 1
ATOM 910 N N . GLY A 1 122 ? -7.485 -1.117 1.824 1.00 91.31 122 GLY A N 1
ATOM 911 C CA . GLY A 1 122 ? -8.359 -0.192 1.092 1.00 91.31 122 GLY A CA 1
ATOM 912 C C . GLY A 1 122 ? -8.848 -0.718 -0.262 1.00 91.31 122 GLY A C 1
ATOM 913 O O . GLY A 1 122 ? -9.726 -0.115 -0.875 1.00 91.31 122 GLY A O 1
ATOM 914 N N . LEU A 1 123 ? -8.302 -1.843 -0.732 1.00 92.50 123 LEU A N 1
ATOM 915 C CA . LEU A 1 123 ? -8.694 -2.499 -1.982 1.00 92.50 123 LEU A CA 1
ATOM 916 C C . LEU A 1 123 ? -9.648 -3.672 -1.721 1.00 92.50 123 LEU A C 1
ATOM 918 O O . LEU A 1 123 ? -9.604 -4.304 -0.671 1.00 92.50 123 LEU A O 1
ATOM 922 N N . GLU A 1 124 ? -10.468 -4.029 -2.713 1.00 92.38 124 GLU A N 1
ATOM 923 C CA . GLU A 1 124 ? -11.306 -5.239 -2.639 1.00 92.38 124 GLU A CA 1
ATOM 924 C C . GLU A 1 124 ? -10.464 -6.525 -2.677 1.00 92.38 124 GLU A C 1
ATOM 926 O O . GLU A 1 124 ? -10.785 -7.514 -2.017 1.00 92.38 124 GLU A O 1
ATOM 931 N N . LYS A 1 125 ? -9.372 -6.513 -3.451 1.00 94.19 125 LYS A N 1
ATOM 932 C CA . LYS A 1 125 ? -8.371 -7.581 -3.529 1.00 94.19 125 LYS A CA 1
ATOM 933 C C . LYS A 1 125 ? -7.045 -7.050 -4.065 1.00 94.19 125 LYS A C 1
ATOM 935 O O . LYS A 1 125 ? -6.999 -5.998 -4.699 1.00 94.19 125 LYS A O 1
ATOM 940 N N . VAL A 1 126 ? -5.971 -7.807 -3.844 1.00 93.12 126 VAL A N 1
ATOM 941 C CA . VAL A 1 126 ? -4.672 -7.542 -4.476 1.00 93.12 126 VAL A CA 1
ATOM 942 C C . VAL A 1 126 ? -4.763 -7.959 -5.951 1.00 93.12 126 VAL A C 1
ATOM 944 O O . VAL A 1 126 ? -5.054 -9.131 -6.203 1.00 93.12 126 VAL A O 1
ATOM 947 N N . PRO A 1 127 ? -4.536 -7.051 -6.921 1.00 93.56 127 PRO A N 1
ATOM 948 C CA . PRO A 1 127 ? -4.595 -7.398 -8.339 1.00 93.56 127 PRO A CA 1
ATOM 949 C C . PRO A 1 127 ? -3.612 -8.517 -8.691 1.00 93.56 127 PRO A C 1
ATOM 951 O O . PRO A 1 127 ? -2.467 -8.514 -8.229 1.00 93.56 127 PRO A O 1
ATOM 954 N N . SER A 1 128 ? -4.042 -9.465 -9.525 1.00 93.00 128 SER A N 1
ATOM 955 C CA . SER A 1 128 ? -3.203 -10.587 -9.954 1.00 93.00 128 SER A CA 1
ATOM 956 C C . SER A 1 128 ? -3.316 -10.857 -11.456 1.00 93.00 128 SER A C 1
ATOM 958 O O . SER A 1 128 ? -4.336 -10.575 -12.084 1.00 93.00 128 SER A O 1
ATOM 960 N N . LEU A 1 129 ? -2.255 -11.437 -12.032 1.00 92.75 129 LEU A N 1
ATOM 961 C CA . LEU A 1 129 ? -2.268 -11.932 -13.415 1.00 92.75 129 LEU A CA 1
ATOM 962 C C . LEU A 1 129 ? -3.148 -13.185 -13.568 1.00 92.75 129 LEU A C 1
ATOM 964 O O . LEU A 1 129 ? -3.675 -13.433 -14.646 1.00 92.75 129 LEU A O 1
ATOM 968 N N . ALA A 1 130 ? -3.297 -13.982 -12.503 1.00 93.38 130 ALA A N 1
ATOM 969 C CA . ALA A 1 130 ? -4.022 -15.252 -12.536 1.00 93.38 130 ALA A CA 1
ATOM 970 C C . ALA A 1 130 ? -5.529 -15.054 -12.743 1.00 93.38 130 ALA A C 1
ATOM 972 O O . ALA A 1 130 ? -6.149 -15.793 -13.506 1.00 93.38 130 ALA A O 1
ATOM 973 N N . ASP A 1 131 ? -6.088 -14.026 -12.104 1.00 93.06 131 ASP A N 1
ATOM 974 C CA . ASP A 1 131 ? -7.519 -13.721 -12.168 1.00 93.06 131 ASP A CA 1
ATOM 975 C C . ASP A 1 131 ? -7.845 -12.664 -13.238 1.00 93.06 131 ASP A C 1
ATOM 977 O O . ASP A 1 131 ? -9.006 -12.306 -13.426 1.00 93.06 131 ASP A O 1
ATOM 981 N N . GLY A 1 132 ? -6.823 -12.173 -13.951 1.00 93.19 132 GLY A N 1
ATOM 982 C CA . GLY A 1 132 ? -6.958 -11.226 -15.057 1.00 93.19 132 GLY A CA 1
ATOM 983 C C . GLY A 1 132 ? -7.177 -9.762 -14.659 1.00 93.19 132 GLY A C 1
ATOM 984 O O . GLY A 1 132 ? -7.478 -8.955 -15.536 1.00 93.19 132 GLY A O 1
ATOM 985 N N . ASP A 1 133 ? -7.023 -9.387 -13.382 1.00 92.50 133 ASP A N 1
ATOM 986 C CA . ASP A 1 133 ? -7.124 -7.972 -12.967 1.00 92.50 133 ASP A CA 1
ATOM 987 C C . ASP A 1 133 ? -5.874 -7.170 -13.327 1.00 92.50 133 ASP A C 1
ATOM 989 O O . ASP A 1 133 ? -5.924 -5.949 -13.463 1.00 92.50 133 ASP A O 1
ATOM 993 N N . ALA A 1 134 ? -4.739 -7.859 -13.447 1.00 92.75 134 ALA A N 1
ATOM 994 C CA . ALA A 1 134 ? -3.518 -7.318 -14.010 1.00 92.75 134 ALA A CA 1
ATOM 995 C C . ALA A 1 134 ? -3.286 -7.933 -15.394 1.00 92.75 134 ALA A C 1
ATOM 997 O O . ALA A 1 134 ? -3.525 -9.122 -15.612 1.00 92.75 134 ALA A O 1
ATOM 998 N N . VAL A 1 135 ? -2.781 -7.122 -16.322 1.00 90.44 135 VAL A N 1
ATOM 999 C CA . VAL A 1 135 ? -2.445 -7.546 -17.685 1.00 90.44 135 VAL A CA 1
ATOM 1000 C C . VAL A 1 135 ? -1.056 -7.050 -18.060 1.00 90.44 135 VAL A C 1
ATOM 1002 O O . VAL A 1 135 ? -0.650 -5.956 -17.668 1.00 90.44 135 VAL A O 1
ATOM 1005 N N . ILE A 1 136 ? -0.332 -7.852 -18.838 1.00 87.75 136 ILE A N 1
ATOM 1006 C CA . ILE A 1 136 ? 0.934 -7.448 -19.450 1.00 87.75 136 ILE A CA 1
ATOM 1007 C C . ILE A 1 136 ? 0.609 -6.937 -20.851 1.00 87.75 136 ILE A C 1
ATOM 1009 O O . ILE A 1 136 ? 0.124 -7.691 -21.693 1.00 87.75 136 ILE A O 1
ATOM 1013 N N . ASN A 1 137 ? 0.859 -5.651 -21.088 1.00 88.19 137 ASN A N 1
ATOM 1014 C CA . ASN A 1 137 ? 0.695 -5.040 -22.401 1.00 88.19 137 ASN A CA 1
ATOM 1015 C C . ASN A 1 137 ? 2.047 -4.978 -23.105 1.00 88.19 137 ASN A C 1
ATOM 1017 O O . ASN A 1 137 ? 3.008 -4.442 -22.557 1.00 88.19 137 ASN A O 1
ATOM 1021 N N . VAL A 1 138 ? 2.100 -5.486 -24.334 1.00 89.69 138 VAL A N 1
ATOM 1022 C CA . VAL A 1 138 ? 3.274 -5.338 -25.195 1.00 89.69 138 VAL A CA 1
ATOM 1023 C C . VAL A 1 138 ? 3.237 -3.944 -25.810 1.00 89.69 138 VAL A C 1
ATOM 1025 O O . VAL A 1 138 ? 2.261 -3.576 -26.465 1.00 89.69 138 VAL A O 1
ATOM 1028 N N . VAL A 1 139 ? 4.292 -3.170 -25.572 1.00 89.06 139 VAL A N 1
ATOM 1029 C CA . VAL A 1 139 ? 4.460 -1.811 -26.093 1.00 89.06 139 VAL A CA 1
ATOM 1030 C C . VAL A 1 139 ? 5.745 -1.768 -26.909 1.00 89.06 139 VAL A C 1
ATOM 1032 O O . VAL A 1 139 ? 6.759 -2.332 -26.506 1.00 89.06 139 VAL A O 1
ATOM 1035 N N . GLU A 1 140 ? 5.690 -1.111 -28.063 1.00 88.75 140 GLU A N 1
ATOM 1036 C CA . GLU A 1 140 ? 6.869 -0.844 -28.881 1.00 88.75 140 GLU A CA 1
ATOM 1037 C C . GLU A 1 140 ? 7.641 0.338 -28.283 1.00 88.75 140 GLU A C 1
ATOM 1039 O O . GLU A 1 140 ? 7.077 1.418 -28.103 1.00 88.75 140 GLU A O 1
ATOM 1044 N N . VAL A 1 141 ? 8.915 0.121 -27.962 1.00 90.44 141 VAL A N 1
ATOM 1045 C CA . VAL A 1 141 ? 9.821 1.131 -27.397 1.00 90.44 141 VAL A CA 1
ATOM 1046 C C . VAL A 1 141 ? 10.739 1.679 -28.478 1.00 90.44 141 VAL A C 1
ATOM 1048 O O . VAL A 1 141 ? 11.306 0.924 -29.266 1.00 90.44 141 VAL A O 1
ATOM 1051 N N . GLN A 1 142 ? 10.884 2.999 -28.514 1.00 91.19 142 GLN A N 1
ATOM 1052 C CA . GLN A 1 142 ? 11.751 3.705 -29.450 1.00 91.19 142 GLN A CA 1
ATOM 1053 C C . GLN A 1 142 ? 13.068 4.104 -28.766 1.00 91.19 142 GLN A C 1
ATOM 1055 O O . GLN A 1 142 ? 13.118 4.250 -27.540 1.00 91.19 142 GLN A O 1
ATOM 1060 N N . PRO A 1 143 ? 14.155 4.311 -29.531 1.00 91.81 143 PRO A N 1
ATOM 1061 C CA . PRO A 1 143 ? 15.397 4.839 -28.978 1.00 91.81 143 PRO A CA 1
ATOM 1062 C C . PRO A 1 143 ? 15.159 6.148 -28.210 1.00 91.81 143 PRO A C 1
ATOM 1064 O O . PRO A 1 143 ? 14.546 7.086 -28.726 1.00 91.81 143 PRO A O 1
ATOM 1067 N N . GLY A 1 144 ? 15.664 6.216 -26.979 1.00 91.56 144 GLY A N 1
ATOM 1068 C CA . GLY A 1 144 ? 15.488 7.346 -26.066 1.00 91.56 144 GLY A CA 1
ATOM 1069 C C . GLY A 1 144 ? 14.309 7.237 -25.091 1.00 91.56 144 GLY A C 1
ATOM 1070 O O . GLY A 1 144 ? 14.250 8.044 -24.162 1.00 91.56 144 GLY A O 1
ATOM 1071 N N . ASP A 1 145 ? 13.410 6.257 -25.241 1.00 94.12 145 ASP A N 1
ATOM 1072 C CA . ASP A 1 145 ? 12.326 6.028 -24.277 1.00 94.12 145 ASP A CA 1
ATOM 1073 C C . ASP A 1 145 ? 12.874 5.565 -22.923 1.00 94.12 145 ASP A C 1
ATOM 1075 O O . ASP A 1 145 ? 13.846 4.818 -22.850 1.00 94.12 145 ASP A O 1
ATOM 1079 N N . MET A 1 146 ? 12.249 5.990 -21.823 1.00 94.56 146 MET A N 1
ATOM 1080 C CA . MET A 1 146 ? 12.669 5.553 -20.491 1.00 94.56 146 MET A CA 1
ATOM 1081 C C . MET A 1 146 ? 12.178 4.128 -20.232 1.00 94.56 146 MET A C 1
ATOM 1083 O O . MET A 1 146 ? 10.975 3.887 -20.125 1.00 94.56 146 MET A O 1
ATOM 1087 N N . VAL A 1 147 ? 13.117 3.199 -20.088 1.00 92.88 147 VAL A N 1
ATOM 1088 C CA . VAL A 1 147 ? 12.874 1.778 -19.832 1.00 92.88 147 VAL A CA 1
ATOM 1089 C C . VAL A 1 147 ? 13.558 1.344 -18.542 1.00 92.88 147 VAL A C 1
ATOM 1091 O O . VAL A 1 147 ? 14.523 1.954 -18.085 1.00 92.88 147 VAL A O 1
ATOM 1094 N N . ARG A 1 148 ? 13.036 0.285 -17.928 1.00 93.88 148 ARG A N 1
ATOM 1095 C CA . ARG A 1 148 ? 13.653 -0.354 -16.766 1.00 93.88 148 ARG A CA 1
ATOM 1096 C C . ARG A 1 148 ? 14.630 -1.418 -17.251 1.00 93.88 148 ARG A C 1
ATOM 1098 O O . ARG A 1 148 ? 14.211 -2.357 -17.925 1.00 93.88 148 ARG A O 1
ATOM 1105 N N . ASP A 1 149 ? 15.900 -1.273 -16.902 1.00 93.56 149 ASP A N 1
ATOM 1106 C CA . ASP A 1 149 ? 16.923 -2.259 -17.235 1.00 93.56 149 ASP A CA 1
ATOM 1107 C C . ASP A 1 149 ? 16.899 -3.475 -16.289 1.00 93.56 149 ASP A C 1
ATOM 1109 O O . ASP A 1 149 ? 16.180 -3.520 -15.283 1.00 93.56 149 ASP A O 1
ATOM 1113 N N . VAL A 1 150 ? 17.718 -4.479 -16.606 1.0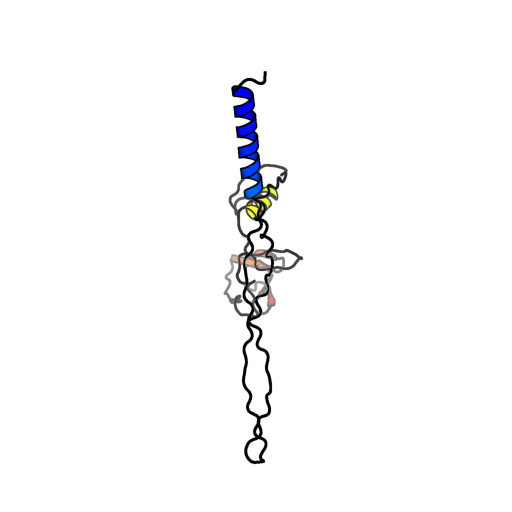0 93.88 150 VAL A N 1
ATOM 1114 C CA . VAL A 1 150 ? 17.902 -5.684 -15.774 1.00 93.88 150 VAL A CA 1
ATOM 1115 C C . VAL A 1 150 ? 18.493 -5.396 -14.385 1.00 93.88 150 VAL A C 1
ATOM 1117 O O . VAL A 1 150 ? 18.456 -6.264 -13.513 1.00 93.88 150 VAL A O 1
ATOM 1120 N N . THR A 1 151 ? 19.028 -4.193 -14.151 1.00 93.38 151 THR A N 1
ATOM 1121 C CA . THR A 1 151 ? 19.567 -3.762 -12.850 1.00 93.38 151 THR A CA 1
ATOM 1122 C C . THR A 1 151 ? 18.529 -3.066 -11.971 1.00 93.38 151 THR A C 1
ATOM 1124 O O . THR A 1 151 ? 18.877 -2.609 -10.884 1.00 93.38 151 THR A O 1
ATOM 1127 N N . ASP A 1 152 ? 17.263 -3.026 -12.405 1.00 91.12 152 ASP A N 1
ATOM 1128 C CA . ASP A 1 152 ? 16.161 -2.329 -11.729 1.00 91.12 152 ASP A CA 1
ATOM 1129 C C . ASP A 1 152 ? 16.311 -0.796 -11.746 1.00 91.12 152 ASP A C 1
ATOM 1131 O O . ASP A 1 152 ? 15.752 -0.086 -10.908 1.00 91.12 152 ASP A O 1
ATOM 1135 N N . THR A 1 153 ? 17.051 -0.269 -12.726 1.00 92.94 153 THR A N 1
ATOM 1136 C CA . THR A 1 153 ? 17.253 1.170 -12.915 1.00 92.94 153 THR A CA 1
ATOM 1137 C C . THR A 1 153 ? 16.455 1.665 -14.119 1.00 92.94 153 THR A C 1
ATOM 1139 O O . THR A 1 153 ? 16.354 0.995 -15.144 1.00 92.94 153 THR A O 1
ATOM 1142 N N . VAL A 1 154 ? 15.876 2.864 -14.009 1.00 94.00 154 VAL A N 1
ATOM 1143 C CA . VAL A 1 154 ? 15.168 3.515 -15.121 1.00 94.00 154 VAL A CA 1
ATOM 1144 C C . VAL A 1 154 ? 16.169 4.324 -15.948 1.00 94.00 154 VAL A C 1
ATOM 1146 O O . VAL A 1 154 ? 16.716 5.317 -15.463 1.00 94.00 154 VAL A O 1
ATOM 1149 N N . VAL A 1 155 ? 16.408 3.903 -17.190 1.00 94.19 155 VAL A N 1
ATOM 1150 C CA . VAL A 1 155 ? 17.406 4.468 -18.117 1.00 94.19 155 VAL A CA 1
ATOM 1151 C C . VAL A 1 155 ? 16.790 4.733 -19.491 1.00 94.19 155 VAL A C 1
ATOM 1153 O O . VAL A 1 155 ? 15.753 4.175 -19.831 1.00 94.19 155 VAL A O 1
ATOM 1156 N N . ALA A 1 156 ? 17.410 5.603 -20.288 1.00 94.44 156 ALA A N 1
ATOM 1157 C CA . ALA A 1 156 ? 16.983 5.814 -21.669 1.00 94.44 156 ALA A CA 1
ATOM 1158 C C . ALA A 1 156 ? 17.381 4.605 -22.531 1.00 94.44 156 ALA A C 1
ATOM 1160 O O . ALA A 1 156 ? 18.531 4.171 -22.475 1.00 94.44 156 ALA A O 1
ATOM 1161 N N . TRP A 1 157 ? 16.451 4.084 -23.329 1.00 93.00 157 TRP A N 1
ATOM 1162 C CA . TRP A 1 157 ? 16.669 2.955 -24.227 1.00 93.00 157 TRP A CA 1
ATOM 1163 C C . TRP A 1 157 ? 17.698 3.317 -25.299 1.00 93.00 157 TRP A C 1
ATOM 1165 O O . TRP A 1 157 ? 17.534 4.302 -26.025 1.00 93.00 157 TRP A O 1
ATOM 1175 N N . GLY A 1 158 ? 18.771 2.539 -25.381 1.00 91.06 158 GLY A N 1
ATOM 1176 C CA . GLY A 1 158 ? 19.908 2.815 -26.249 1.00 91.06 158 GLY A CA 1
ATOM 1177 C C . GLY A 1 158 ? 20.985 1.745 -26.120 1.00 91.06 158 GLY A C 1
ATOM 1178 O O . GLY A 1 158 ? 20.822 0.779 -25.374 1.00 91.06 158 GLY A O 1
ATOM 1179 N N . GLU A 1 159 ? 22.082 1.926 -26.855 1.00 85.50 159 GLU A N 1
ATOM 1180 C CA . GLU A 1 159 ? 23.216 0.998 -26.872 1.00 85.50 159 GLU A CA 1
ATOM 1181 C C . GLU A 1 159 ? 23.677 0.650 -25.447 1.00 85.50 159 GLU A C 1
ATOM 1183 O O . GLU A 1 159 ? 23.673 1.494 -24.554 1.00 85.50 159 GLU A O 1
ATOM 1188 N N . GLU A 1 160 ? 24.067 -0.610 -25.241 1.00 85.19 160 GLU A N 1
ATOM 1189 C CA . GLU A 1 160 ? 24.518 -1.164 -23.951 1.00 85.19 160 GLU A CA 1
ATOM 1190 C C . GLU A 1 160 ? 23.423 -1.348 -22.880 1.00 85.19 160 GLU A C 1
ATOM 1192 O O . GLU A 1 160 ? 23.685 -1.969 -21.847 1.00 85.19 160 GLU A O 1
ATOM 1197 N N . VAL A 1 161 ? 22.182 -0.909 -23.125 1.00 90.50 161 VAL A N 1
ATOM 1198 C CA . VAL A 1 161 ? 21.051 -1.198 -22.233 1.00 90.50 161 VAL A CA 1
ATOM 1199 C C . VAL A 1 161 ? 20.521 -2.603 -22.508 1.00 90.50 161 VAL A C 1
ATOM 1201 O O . VAL A 1 161 ? 20.223 -2.968 -23.645 1.00 90.50 161 VAL A O 1
ATOM 1204 N N . THR A 1 162 ? 20.393 -3.391 -21.441 1.00 92.75 162 THR A N 1
ATOM 1205 C CA . THR A 1 162 ? 19.758 -4.713 -21.468 1.00 92.75 162 THR A CA 1
ATOM 1206 C C . THR A 1 162 ? 18.430 -4.637 -20.727 1.00 92.75 162 THR A C 1
ATOM 1208 O O . THR A 1 162 ? 18.393 -4.193 -19.576 1.00 92.75 162 THR A O 1
ATOM 1211 N N . VAL A 1 163 ? 17.350 -5.073 -21.370 1.00 92.44 163 VAL A N 1
ATOM 1212 C CA . VAL A 1 163 ? 16.001 -5.126 -20.788 1.00 92.44 163 VAL A CA 1
ATOM 1213 C C . VAL A 1 163 ? 15.449 -6.538 -20.880 1.00 92.44 163 VAL A C 1
ATOM 1215 O O . VAL A 1 163 ? 15.769 -7.270 -21.810 1.00 92.44 163 VAL A O 1
ATOM 1218 N N . THR A 1 164 ? 14.576 -6.908 -19.953 1.00 91.44 164 THR A N 1
ATOM 1219 C CA . THR A 1 164 ? 13.785 -8.134 -20.077 1.00 91.44 164 THR A CA 1
ATOM 1220 C C . THR A 1 164 ? 12.537 -7.833 -20.911 1.00 91.44 164 THR A C 1
ATOM 1222 O O . THR A 1 164 ? 11.735 -6.972 -20.538 1.00 91.44 164 THR A O 1
ATOM 1225 N N . ASN A 1 165 ? 12.383 -8.498 -22.056 1.00 88.19 165 ASN A N 1
ATOM 1226 C CA . ASN A 1 165 ? 11.256 -8.303 -22.969 1.00 88.19 165 ASN A CA 1
ATOM 1227 C C . ASN A 1 165 ? 9.959 -8.969 -22.450 1.00 88.19 165 ASN A C 1
ATOM 1229 O O . ASN A 1 165 ? 9.926 -9.578 -21.379 1.00 88.19 165 ASN A O 1
ATOM 1233 N N . ALA A 1 166 ? 8.871 -8.860 -23.220 1.00 85.56 166 ALA A N 1
ATOM 1234 C CA . ALA A 1 166 ? 7.572 -9.439 -22.859 1.00 85.56 166 ALA A CA 1
ATOM 1235 C C . ALA A 1 166 ? 7.576 -10.978 -22.763 1.00 85.56 166 ALA A C 1
ATOM 1237 O O . ALA A 1 166 ? 6.742 -11.542 -22.055 1.00 85.56 166 ALA A O 1
ATOM 1238 N N . ASP A 1 167 ? 8.516 -11.640 -23.438 1.00 85.62 167 ASP A N 1
ATOM 1239 C CA . ASP A 1 167 ? 8.707 -13.091 -23.404 1.00 85.62 167 ASP A CA 1
ATOM 1240 C C . ASP A 1 167 ? 9.594 -13.541 -22.225 1.00 85.62 167 ASP A C 1
ATOM 1242 O O . ASP A 1 167 ? 9.791 -14.738 -22.007 1.00 85.62 167 ASP A O 1
ATOM 1246 N N . GLY A 1 168 ? 10.093 -12.596 -21.418 1.00 85.56 168 GLY A N 1
ATOM 1247 C CA . GLY A 1 168 ? 10.970 -12.872 -20.280 1.00 85.56 168 GLY A CA 1
ATOM 1248 C C . GLY A 1 168 ? 12.437 -13.071 -20.665 1.00 85.56 168 GLY A C 1
ATOM 1249 O O . GLY A 1 168 ? 13.208 -13.593 -19.861 1.00 85.56 168 GLY A O 1
ATOM 1250 N N . GLU A 1 169 ? 12.824 -12.685 -21.879 1.00 90.81 169 GLU A N 1
ATOM 1251 C CA . GLU A 1 169 ? 14.187 -12.806 -22.392 1.00 90.81 169 GLU A CA 1
ATOM 1252 C C . GLU A 1 169 ? 14.947 -11.490 -22.230 1.00 90.81 169 GLU A C 1
ATOM 1254 O O . GLU A 1 169 ? 14.413 -10.411 -22.493 1.00 90.81 169 GLU A O 1
ATOM 1259 N N . ASP A 1 170 ? 16.218 -11.579 -21.846 1.00 92.00 170 ASP A N 1
ATOM 1260 C CA . ASP A 1 170 ? 17.091 -10.413 -21.780 1.00 92.00 170 ASP A CA 1
ATOM 1261 C C . ASP A 1 170 ? 17.572 -10.044 -23.189 1.00 92.00 170 ASP A C 1
ATOM 1263 O O . ASP A 1 170 ? 18.299 -10.803 -23.839 1.00 92.00 170 ASP A O 1
ATOM 1267 N N . VAL A 1 171 ? 17.167 -8.865 -23.657 1.00 90.44 171 VAL A N 1
ATOM 1268 C CA . VAL A 1 171 ? 17.518 -8.317 -24.967 1.00 90.44 171 VAL A CA 1
ATOM 1269 C C . VAL A 1 171 ? 18.378 -7.071 -24.805 1.00 90.44 171 VAL A C 1
ATOM 1271 O O . VAL A 1 171 ? 18.127 -6.219 -23.951 1.00 90.44 171 VAL A O 1
ATOM 1274 N N . VAL A 1 172 ? 19.413 -6.976 -25.633 1.00 89.12 172 VAL A N 1
ATOM 1275 C CA . VAL A 1 172 ? 20.284 -5.802 -25.723 1.00 89.12 172 VAL A CA 1
ATOM 1276 C C . VAL A 1 172 ? 19.806 -4.953 -26.888 1.00 89.12 172 VAL A C 1
ATOM 1278 O O . VAL A 1 172 ? 19.393 -5.501 -27.909 1.00 89.12 172 VAL A O 1
ATOM 1281 N N . PHE A 1 173 ? 19.883 -3.634 -26.739 1.00 84.69 173 PHE A N 1
ATOM 1282 C CA . PHE A 1 173 ? 19.642 -2.702 -27.835 1.00 84.69 173 PHE A CA 1
ATOM 1283 C C . PHE A 1 173 ? 20.452 -3.083 -29.084 1.00 84.69 173 PHE A C 1
ATOM 1285 O O . PHE A 1 173 ? 21.681 -3.181 -29.025 1.00 84.69 173 PHE A O 1
ATOM 1292 N N . ASP A 1 174 ? 19.763 -3.304 -30.202 1.00 77.88 174 ASP A N 1
ATOM 1293 C CA . ASP A 1 174 ? 20.339 -3.778 -31.462 1.00 77.88 174 ASP A CA 1
ATOM 1294 C C 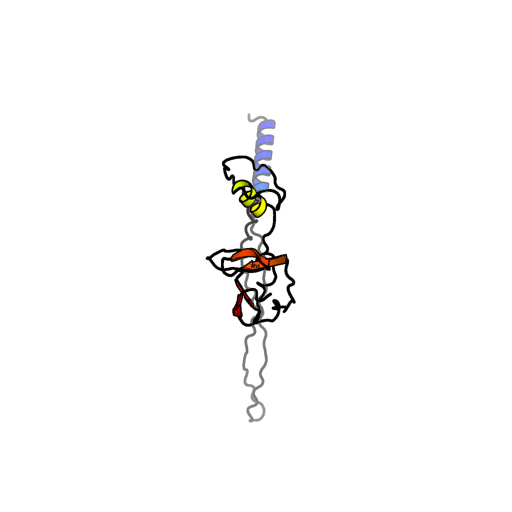. ASP A 1 174 ? 20.443 -2.703 -32.560 1.00 77.88 174 ASP A C 1
ATOM 1296 O O . ASP A 1 174 ? 21.079 -2.966 -33.585 1.00 77.88 174 ASP A O 1
ATOM 1300 N N . GLY A 1 175 ? 19.935 -1.487 -32.316 1.00 66.50 175 GLY A N 1
ATOM 1301 C CA . GLY A 1 175 ? 20.043 -0.341 -33.231 1.00 66.50 175 GLY A CA 1
ATOM 1302 C C . GLY A 1 175 ? 18.725 0.090 -33.847 1.00 66.50 175 GLY A C 1
ATOM 1303 O O . GLY A 1 175 ? 18.323 -0.541 -34.848 1.00 66.50 175 GLY A O 1
#

Sequence (175 aa):
MFSKKRWALVALLVALGAVALAACTPTTETVTVEVTRIVTETVVEEGQEVEVTRVVTETVVETVEVEPEAEPAGPKDLIVCMAQEPETLYVYGGSTLVASAINHAIFTNDLTTLSYGYQAEGLEKVPSLADGDAVINVVEVQPGDMVRDVTDTVVAWGEEVTVTNADGEDVVFDG